Protein AF-A0A1F8NKJ7-F1 (afdb_monomer)

Foldseek 3Di:
DADALVRLLVQLVVQLPDDDPDFDDPVLLVVLVVVLCVLQVDLQLSQLLCCSRPNGRDPVPRDSSSSVSSCVQQVQDDPDPGGHGPPCPSVSSCNSSVHDDPDDPPDD

Nearest PDB structures (foldseek):
  6oip-assembly1_A  TM=2.130E-01  e=3.368E+00  Homo sapiens

Mean predicted aligned error: 6.64 Å

Secondary structure (DSSP, 8-state):
-PPPHHHHHHHHHHHHTS--SSPPPHHHHHHHHHHHHHHH-SHHHHHHHHHHHHS-S-GGG--HHHHHHHHHHHT-EEETTEEEPPTTHHHHHHHHTTPPPSS-----

Structure (mmCIF, N/CA/C/O backbone):
data_AF-A0A1F8NKJ7-F1
#
_entry.id   AF-A0A1F8NKJ7-F1
#
loop_
_atom_site.group_PDB
_atom_site.id
_atom_site.type_symbol
_atom_site.label_atom_id
_atom_site.label_alt_id
_atom_site.label_comp_id
_atom_site.label_asym_id
_atom_site.label_entity_id
_atom_site.label_seq_id
_atom_site.pdbx_PDB_ins_code
_atom_site.Cartn_x
_atom_site.Cartn_y
_atom_site.Cartn_z
_atom_site.occupancy
_atom_site.B_iso_or_equiv
_atom_site.auth_seq_id
_atom_site.auth_comp_id
_atom_site.auth_asym_id
_atom_site.auth_atom_id
_atom_site.pdbx_PDB_model_num
ATOM 1 N N . MET A 1 1 ? 4.884 -18.744 -6.970 1.00 61.72 1 MET A N 1
ATOM 2 C CA . MET A 1 1 ? 3.430 -19.006 -6.949 1.00 61.72 1 MET A CA 1
ATOM 3 C C . MET A 1 1 ? 2.757 -17.702 -6.560 1.00 61.72 1 MET A C 1
ATOM 5 O O . MET A 1 1 ? 3.143 -17.146 -5.539 1.00 61.72 1 MET A O 1
ATOM 9 N N . MET A 1 2 ? 1.865 -17.182 -7.405 1.00 71.81 2 MET A N 1
ATOM 10 C CA . MET A 1 2 ? 1.132 -15.934 -7.157 1.00 71.81 2 MET A CA 1
ATOM 11 C C . MET A 1 2 ? 0.094 -16.154 -6.049 1.00 71.81 2 MET A C 1
ATOM 13 O O . MET A 1 2 ? -0.604 -17.170 -6.072 1.00 71.81 2 MET A O 1
ATOM 17 N N . ARG A 1 3 ? 0.006 -15.236 -5.079 1.00 82.12 3 ARG A N 1
ATOM 18 C CA . ARG A 1 3 ? -1.029 -15.283 -4.034 1.00 82.12 3 ARG A CA 1
ATOM 19 C C . ARG A 1 3 ? -2.346 -14.721 -4.564 1.00 82.12 3 ARG A C 1
ATOM 21 O O . ARG A 1 3 ? -2.356 -13.768 -5.339 1.00 82.12 3 ARG A O 1
ATOM 28 N N . LEU A 1 4 ? -3.462 -15.280 -4.104 1.00 85.06 4 LEU A N 1
ATOM 29 C CA . LEU A 1 4 ? -4.785 -14.718 -4.370 1.00 85.06 4 LEU A CA 1
ATOM 30 C C . LEU A 1 4 ? -4.987 -13.412 -3.575 1.00 85.06 4 LEU A C 1
ATOM 32 O O . LEU A 1 4 ? -4.441 -13.289 -2.474 1.00 85.06 4 LEU A O 1
ATOM 36 N N . PRO A 1 5 ? -5.820 -12.468 -4.058 1.00 85.06 5 PRO A N 1
ATOM 37 C CA . PRO A 1 5 ? -6.076 -11.195 -3.376 1.00 85.06 5 PRO A CA 1
ATOM 38 C C . PRO A 1 5 ? -6.464 -11.331 -1.897 1.00 85.06 5 PRO A C 1
ATOM 40 O O . PRO A 1 5 ? -6.018 -10.550 -1.058 1.00 85.06 5 PRO A O 1
ATOM 43 N N . GLU A 1 6 ? -7.268 -12.340 -1.561 1.00 87.56 6 GLU A N 1
ATOM 44 C CA . GLU A 1 6 ? -7.704 -12.595 -0.184 1.00 87.56 6 GLU A CA 1
ATOM 45 C C . GLU A 1 6 ? -6.543 -13.026 0.714 1.00 87.56 6 GLU A C 1
ATOM 47 O O . GLU A 1 6 ? -6.419 -12.517 1.823 1.00 87.56 6 GLU A O 1
ATOM 52 N N . GLN A 1 7 ? -5.654 -13.883 0.203 1.00 86.94 7 GLN A N 1
ATOM 53 C CA . GLN A 1 7 ? -4.467 -14.343 0.926 1.00 86.94 7 GLN A CA 1
ATOM 54 C C . GLN A 1 7 ? -3.504 -13.185 1.188 1.00 86.94 7 GLN A C 1
ATOM 56 O O . GLN A 1 7 ? -2.985 -13.054 2.293 1.00 86.94 7 GLN A O 1
ATOM 61 N N . VAL A 1 8 ? -3.303 -12.319 0.186 1.00 87.00 8 VAL A N 1
ATOM 62 C CA . VAL A 1 8 ? -2.507 -11.095 0.335 1.00 87.00 8 VAL A CA 1
ATOM 63 C C . VAL A 1 8 ? -3.126 -10.216 1.422 1.00 87.00 8 VAL A C 1
ATOM 65 O O . VAL A 1 8 ? -2.457 -9.856 2.386 1.00 87.00 8 VAL A O 1
ATOM 68 N N . ARG A 1 9 ? -4.427 -9.924 1.336 1.00 88.12 9 ARG A N 1
ATOM 69 C CA . ARG A 1 9 ? -5.122 -9.092 2.327 1.00 88.12 9 ARG A CA 1
ATOM 70 C C . ARG A 1 9 ? -5.010 -9.653 3.749 1.00 88.12 9 ARG A C 1
ATOM 72 O O . ARG A 1 9 ? -4.671 -8.901 4.658 1.00 88.12 9 ARG A O 1
ATOM 79 N N . GLU A 1 10 ? -5.287 -10.939 3.946 1.00 89.81 10 GLU A N 1
ATOM 80 C CA . GLU A 1 10 ? -5.210 -11.590 5.261 1.00 89.81 10 GLU A CA 1
ATOM 81 C C . GLU A 1 10 ? -3.791 -11.549 5.832 1.00 89.81 10 GLU A C 1
ATOM 83 O O . GLU A 1 10 ? -3.605 -11.210 7.002 1.00 89.81 10 GLU A O 1
ATOM 88 N N . GLU A 1 11 ? -2.781 -11.817 5.001 1.00 88.38 11 GLU A N 1
ATOM 89 C CA . GLU A 1 11 ? -1.379 -11.753 5.406 1.00 88.38 11 GLU A CA 1
ATOM 90 C C . GLU A 1 11 ? -0.983 -10.334 5.840 1.00 88.38 11 GLU A C 1
ATOM 92 O O . GLU A 1 11 ? -0.379 -10.158 6.903 1.00 88.38 11 GLU A O 1
ATOM 97 N N . LEU A 1 12 ? -1.330 -9.309 5.052 1.00 89.06 12 LEU A N 1
ATOM 98 C CA . LEU A 1 12 ? -1.001 -7.926 5.400 1.00 89.06 12 LEU A CA 1
ATOM 99 C C . LEU A 1 12 ? -1.744 -7.459 6.652 1.00 89.06 12 LEU A C 1
ATOM 101 O O . LEU A 1 12 ? -1.147 -6.769 7.475 1.00 89.06 12 LEU A O 1
ATOM 105 N N . GLN A 1 13 ? -3.010 -7.839 6.830 1.00 89.50 13 GLN A N 1
ATOM 106 C CA . GLN A 1 13 ? -3.770 -7.493 8.032 1.00 89.50 13 GLN A CA 1
ATOM 107 C C . GLN A 1 13 ? -3.195 -8.167 9.278 1.00 89.50 13 GLN A C 1
ATOM 109 O O . GLN A 1 13 ? -3.019 -7.503 10.298 1.00 89.50 13 GLN A O 1
ATOM 114 N N . ALA A 1 14 ? -2.824 -9.448 9.190 1.00 88.75 14 ALA A N 1
ATOM 115 C CA . ALA A 1 14 ? -2.154 -10.142 10.284 1.00 88.75 14 ALA A CA 1
ATOM 116 C C . ALA A 1 14 ? -0.840 -9.435 10.658 1.00 88.75 14 ALA A C 1
ATOM 118 O O . ALA A 1 14 ? -0.638 -9.073 11.819 1.00 88.75 14 ALA A O 1
ATOM 119 N N . LYS A 1 15 ? 0.004 -9.129 9.663 1.00 86.62 15 LYS A N 1
ATOM 120 C CA . LYS A 1 15 ? 1.274 -8.411 9.864 1.00 86.62 15 LYS A CA 1
ATOM 121 C C . LYS A 1 15 ? 1.083 -7.002 10.416 1.00 86.62 15 LYS A C 1
ATOM 123 O O . LYS A 1 15 ? 1.892 -6.556 11.223 1.00 86.62 15 LYS A O 1
ATOM 128 N N . ALA A 1 16 ? 0.017 -6.309 10.022 1.00 88.19 16 ALA A N 1
ATOM 129 C CA . ALA A 1 16 ? -0.278 -4.965 10.505 1.00 88.19 16 ALA A CA 1
ATOM 130 C C . ALA A 1 16 ? -0.573 -4.921 12.013 1.00 88.19 16 ALA A C 1
ATOM 132 O O . ALA A 1 16 ? -0.411 -3.874 12.637 1.00 88.19 16 ALA A O 1
ATOM 133 N N . THR A 1 17 ? -0.973 -6.051 12.604 1.00 87.88 17 THR A N 1
ATOM 134 C CA . THR A 1 17 ? -1.228 -6.180 14.048 1.00 87.88 17 THR A CA 1
ATOM 135 C C . THR A 1 17 ? -0.030 -6.690 14.852 1.00 87.88 17 THR A C 1
ATOM 137 O O . THR A 1 17 ? -0.100 -6.755 16.081 1.00 87.88 17 THR A O 1
ATOM 140 N N . GLU A 1 18 ? 1.078 -7.045 14.194 1.00 87.19 18 GLU A N 1
ATOM 141 C CA . GLU A 1 18 ? 2.286 -7.505 14.879 1.00 87.19 18 GLU A CA 1
ATOM 142 C C . GLU A 1 18 ? 2.934 -6.385 15.709 1.00 87.19 18 GLU A C 1
ATOM 144 O O . GLU A 1 18 ? 2.844 -5.194 15.403 1.00 87.19 18 GLU A O 1
ATOM 149 N N . THR A 1 19 ? 3.642 -6.774 16.775 1.00 84.69 19 THR A N 1
ATOM 150 C CA . THR A 1 19 ? 4.390 -5.816 17.598 1.00 84.69 19 THR A CA 1
ATOM 151 C C . THR A 1 19 ? 5.550 -5.225 16.798 1.00 84.69 19 THR A C 1
ATOM 153 O O . THR A 1 19 ? 6.487 -5.930 16.422 1.00 84.69 19 THR A O 1
ATOM 156 N N . ILE A 1 20 ? 5.514 -3.911 16.580 1.00 84.88 20 ILE A N 1
ATOM 157 C CA . ILE A 1 20 ? 6.558 -3.183 15.857 1.00 84.88 20 ILE A CA 1
ATOM 158 C C . ILE A 1 20 ? 7.652 -2.746 16.834 1.00 84.88 20 ILE A C 1
ATOM 160 O O . ILE A 1 20 ? 7.466 -1.824 17.623 1.00 84.88 20 ILE A O 1
ATOM 164 N N . LEU A 1 21 ? 8.809 -3.409 16.769 1.00 79.56 21 LEU A N 1
ATOM 165 C CA . LEU A 1 21 ? 9.973 -3.077 17.603 1.00 79.56 21 LEU A CA 1
ATOM 166 C C . LEU A 1 21 ? 10.727 -1.839 17.101 1.00 79.56 21 LEU A C 1
ATOM 168 O O . LEU A 1 21 ? 11.341 -1.126 17.891 1.00 79.56 21 LEU A O 1
ATOM 172 N N . MET A 1 22 ? 10.690 -1.586 15.789 1.00 80.81 22 MET A N 1
ATOM 173 C CA . MET A 1 22 ? 11.328 -0.433 15.158 1.00 80.81 22 MET A CA 1
ATOM 174 C C . MET A 1 22 ? 10.439 0.106 14.031 1.00 80.81 22 MET A C 1
ATOM 176 O O . MET A 1 22 ? 10.132 -0.643 13.102 1.00 80.81 22 MET A O 1
ATOM 180 N N . PRO A 1 23 ? 10.017 1.381 14.088 1.00 83.44 23 PRO A N 1
ATOM 181 C CA . PRO A 1 23 ? 9.240 1.990 13.017 1.00 83.44 23 PRO A CA 1
ATOM 182 C C . PRO A 1 23 ? 10.095 2.198 11.762 1.00 83.44 23 PRO A C 1
ATOM 184 O O . PRO A 1 23 ? 11.316 2.372 11.837 1.00 83.44 23 PRO A O 1
ATOM 187 N N . LEU A 1 24 ? 9.447 2.234 10.596 1.00 86.44 24 LEU A N 1
ATOM 188 C CA . LEU A 1 24 ? 10.144 2.487 9.337 1.00 86.44 24 LEU A CA 1
ATOM 189 C C . LEU A 1 24 ? 10.668 3.922 9.267 1.00 86.44 24 LEU A C 1
ATOM 191 O O . LEU A 1 24 ? 9.998 4.886 9.649 1.00 86.44 24 LEU A O 1
ATOM 195 N N . THR A 1 25 ? 11.856 4.079 8.686 1.00 87.94 25 THR A N 1
ATOM 196 C CA . THR A 1 25 ? 12.414 5.403 8.402 1.00 87.94 25 THR A CA 1
ATOM 197 C C . THR A 1 25 ? 11.579 6.134 7.346 1.00 87.94 25 THR A C 1
ATOM 199 O O . THR A 1 25 ? 10.911 5.523 6.508 1.00 87.94 25 THR A O 1
ATOM 202 N N . LYS A 1 26 ? 11.663 7.472 7.320 1.00 88.94 26 LYS A N 1
ATOM 203 C CA . LYS A 1 26 ? 11.020 8.279 6.265 1.00 88.94 26 LYS A CA 1
ATOM 204 C C . LYS A 1 26 ? 11.473 7.865 4.859 1.00 88.94 26 LYS A C 1
ATOM 206 O O . LYS A 1 26 ? 10.663 7.885 3.938 1.00 88.94 26 LYS A O 1
ATOM 211 N N . GLY A 1 27 ? 12.742 7.472 4.709 1.00 85.56 27 GLY A N 1
ATOM 212 C CA . GLY A 1 27 ? 13.295 6.992 3.441 1.00 85.56 27 GLY A CA 1
ATOM 213 C C . GLY A 1 27 ? 12.630 5.700 2.966 1.00 85.56 27 GLY A C 1
ATOM 214 O O . GLY A 1 27 ? 12.198 5.631 1.819 1.00 85.56 27 GLY A O 1
ATOM 215 N N . ALA A 1 28 ? 12.457 4.724 3.863 1.00 84.31 28 ALA A N 1
ATOM 216 C CA . ALA A 1 28 ? 11.775 3.467 3.552 1.00 84.31 28 ALA A CA 1
ATOM 217 C C . ALA A 1 28 ? 10.307 3.696 3.152 1.00 84.31 28 ALA A C 1
ATOM 219 O O . ALA A 1 28 ? 9.860 3.203 2.118 1.00 84.31 28 ALA A O 1
ATOM 220 N N . LYS A 1 29 ? 9.578 4.537 3.902 1.00 90.81 29 LYS A N 1
ATOM 221 C CA . LYS A 1 29 ? 8.198 4.921 3.547 1.00 90.81 29 LYS A CA 1
ATOM 222 C C . LYS A 1 29 ? 8.128 5.598 2.174 1.00 90.81 29 LYS A C 1
ATOM 224 O O . LYS A 1 29 ? 7.226 5.314 1.392 1.00 90.81 29 LYS A O 1
ATOM 229 N N . GLY A 1 30 ? 9.101 6.452 1.849 1.00 90.06 30 GLY A N 1
ATOM 230 C CA . GLY A 1 30 ? 9.218 7.072 0.527 1.00 90.06 30 GLY A CA 1
ATOM 231 C C . GLY A 1 30 ? 9.436 6.057 -0.601 1.00 90.06 30 GLY A C 1
ATOM 232 O O . GLY A 1 30 ? 8.784 6.156 -1.640 1.00 90.06 30 GLY A O 1
ATOM 233 N N . ALA A 1 31 ? 10.295 5.057 -0.389 1.00 86.81 31 ALA A N 1
ATOM 234 C CA . ALA A 1 31 ? 10.543 3.991 -1.361 1.00 86.81 31 ALA A CA 1
ATOM 235 C C . ALA A 1 31 ? 9.286 3.143 -1.621 1.00 86.81 31 ALA A C 1
ATOM 237 O O . ALA A 1 31 ? 8.946 2.884 -2.776 1.00 86.81 31 ALA A O 1
ATOM 238 N N . ILE A 1 32 ? 8.550 2.796 -0.561 1.00 90.06 32 ILE A N 1
ATOM 239 C CA . ILE A 1 32 ? 7.265 2.087 -0.648 1.00 90.06 32 ILE A CA 1
ATOM 240 C C . ILE A 1 32 ? 6.265 2.885 -1.488 1.00 90.06 32 ILE A C 1
ATOM 242 O O . ILE A 1 32 ? 5.682 2.346 -2.425 1.00 90.06 32 ILE A O 1
ATOM 246 N N . VAL A 1 33 ? 6.104 4.185 -1.215 1.00 92.00 33 VAL A N 1
ATOM 247 C CA . VAL A 1 33 ? 5.215 5.057 -2.005 1.00 92.00 33 VAL A CA 1
ATOM 248 C C . VAL A 1 33 ? 5.642 5.103 -3.470 1.00 92.00 33 VAL A C 1
ATOM 250 O O . VAL A 1 33 ? 4.794 5.015 -4.356 1.00 92.00 33 VAL A O 1
ATOM 253 N N . GLY A 1 34 ? 6.946 5.207 -3.739 1.00 90.00 34 GLY A N 1
ATOM 254 C CA . GLY A 1 34 ? 7.481 5.161 -5.097 1.00 90.00 34 GLY A CA 1
ATOM 255 C C . GLY A 1 34 ? 7.113 3.868 -5.827 1.00 90.00 34 GLY A C 1
ATOM 256 O O . GLY A 1 34 ? 6.698 3.918 -6.985 1.00 90.00 34 GLY A O 1
ATOM 257 N N . MET A 1 35 ? 7.190 2.724 -5.141 1.00 88.75 35 MET A N 1
ATOM 258 C CA . MET A 1 35 ? 6.800 1.437 -5.715 1.00 88.75 35 MET A CA 1
ATOM 259 C C . MET A 1 35 ? 5.295 1.355 -5.964 1.00 88.75 35 MET A C 1
ATOM 261 O O . MET A 1 35 ? 4.890 1.000 -7.066 1.00 88.75 35 MET A O 1
ATOM 265 N N . LEU A 1 36 ? 4.471 1.7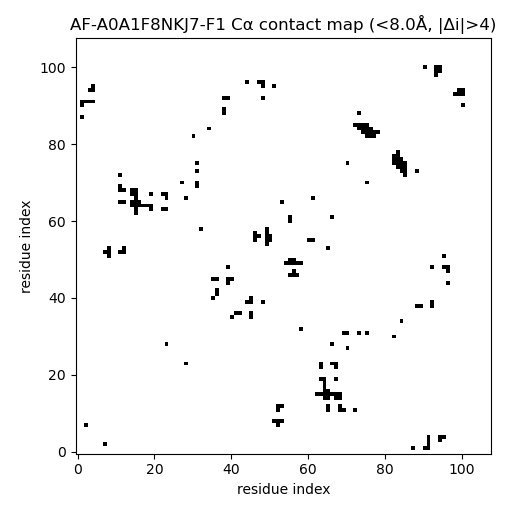58 -4.992 1.00 91.44 36 LEU A N 1
ATOM 266 C CA . LEU A 1 36 ? 3.015 1.810 -5.145 1.00 91.44 36 LEU A CA 1
ATOM 267 C C . LEU A 1 36 ? 2.609 2.673 -6.345 1.00 91.44 36 LEU A C 1
ATOM 269 O O . LEU A 1 36 ? 1.785 2.251 -7.150 1.00 91.44 36 LEU A O 1
ATOM 273 N N . ASN A 1 37 ? 3.231 3.842 -6.518 1.00 91.56 37 ASN A N 1
ATOM 274 C CA . ASN A 1 37 ? 2.987 4.706 -7.675 1.00 91.56 37 ASN A CA 1
ATOM 275 C C . ASN A 1 37 ? 3.353 4.021 -8.993 1.00 91.56 37 ASN A C 1
ATOM 277 O O . ASN A 1 37 ? 2.637 4.173 -9.979 1.00 91.56 37 ASN A O 1
ATOM 281 N N . LYS A 1 38 ? 4.451 3.259 -9.012 1.00 89.56 38 LYS A N 1
ATOM 282 C CA . LYS A 1 38 ? 4.901 2.526 -10.195 1.00 89.56 38 LYS A CA 1
ATOM 283 C C . LYS A 1 38 ? 3.923 1.417 -10.589 1.00 89.56 38 LYS A C 1
ATOM 285 O O . LYS A 1 38 ? 3.556 1.347 -11.756 1.00 89.56 38 LYS A O 1
ATOM 290 N N . VAL A 1 39 ? 3.500 0.582 -9.637 1.00 89.50 39 VAL A N 1
ATOM 291 C CA . VAL A 1 39 ? 2.652 -0.594 -9.919 1.00 89.50 39 VAL A CA 1
ATOM 292 C C . VAL A 1 39 ? 1.177 -0.234 -10.108 1.00 89.50 39 VAL A C 1
ATOM 294 O O . VAL A 1 39 ? 0.484 -0.807 -10.949 1.00 89.50 39 VAL A O 1
ATOM 297 N N . CYS A 1 40 ? 0.695 0.780 -9.386 1.00 91.31 40 CYS A N 1
ATOM 298 C CA . CYS A 1 40 ? -0.664 1.287 -9.557 1.00 91.31 40 CYS A CA 1
ATOM 299 C C . CYS A 1 40 ? -0.777 2.208 -10.777 1.00 91.31 40 CYS A C 1
ATOM 301 O O . CYS A 1 40 ? -1.852 2.327 -11.346 1.00 91.31 40 CYS A O 1
ATOM 303 N N . GLY A 1 41 ? 0.290 2.891 -11.194 1.00 89.56 41 GLY A N 1
ATOM 304 C CA . GLY A 1 41 ? 0.301 3.767 -12.372 1.00 89.56 41 GLY A CA 1
ATOM 305 C C . GLY A 1 41 ? -0.492 5.077 -12.242 1.00 89.56 41 GLY A C 1
ATOM 306 O O . GLY A 1 41 ? -0.231 6.012 -12.994 1.00 89.56 41 GLY A O 1
ATOM 307 N N . ASN A 1 42 ? -1.434 5.188 -11.300 1.00 91.31 42 ASN A N 1
ATOM 308 C CA . ASN A 1 42 ? -2.173 6.413 -11.000 1.00 91.31 42 ASN A CA 1
ATOM 309 C C . ASN A 1 42 ? -2.663 6.450 -9.536 1.00 91.31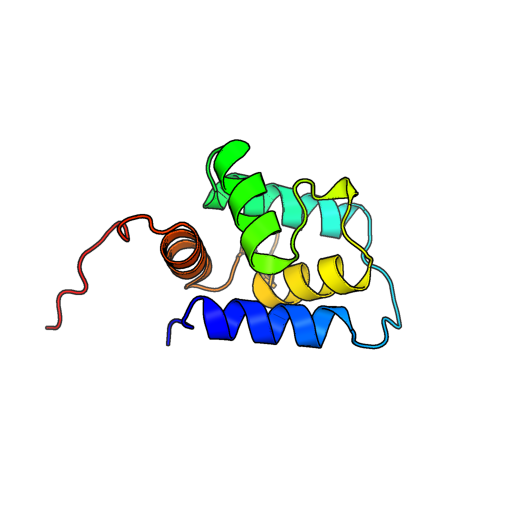 42 ASN A C 1
ATOM 311 O O . ASN A 1 42 ? -2.657 5.444 -8.824 1.00 91.31 42 ASN A O 1
ATOM 315 N N . ASP A 1 43 ? -3.093 7.635 -9.092 1.00 91.94 43 ASP A N 1
ATOM 316 C CA . ASP A 1 43 ? -3.547 7.872 -7.716 1.00 91.94 43 ASP A CA 1
ATOM 317 C C . ASP A 1 43 ? -4.841 7.129 -7.370 1.00 91.94 43 ASP A C 1
ATOM 319 O O . ASP A 1 43 ? -4.979 6.644 -6.248 1.00 91.94 43 ASP A O 1
ATOM 323 N N . ARG A 1 44 ? -5.780 7.023 -8.321 1.00 92.75 44 ARG A N 1
ATOM 324 C CA . ARG A 1 44 ? -7.070 6.350 -8.111 1.00 92.75 44 ARG A CA 1
ATOM 325 C C . ARG A 1 44 ? -6.853 4.892 -7.726 1.00 92.75 44 ARG A C 1
ATOM 327 O O . ARG A 1 44 ? -7.401 4.435 -6.731 1.00 92.75 44 ARG A O 1
ATOM 334 N N . ASP A 1 45 ? -6.018 4.202 -8.483 1.00 93.62 45 ASP A N 1
ATOM 335 C CA . ASP A 1 45 ? -5.771 2.781 -8.297 1.00 93.62 45 ASP A CA 1
ATOM 336 C C . ASP A 1 45 ? -4.903 2.518 -7.067 1.00 93.62 45 ASP A C 1
ATOM 338 O O . ASP A 1 45 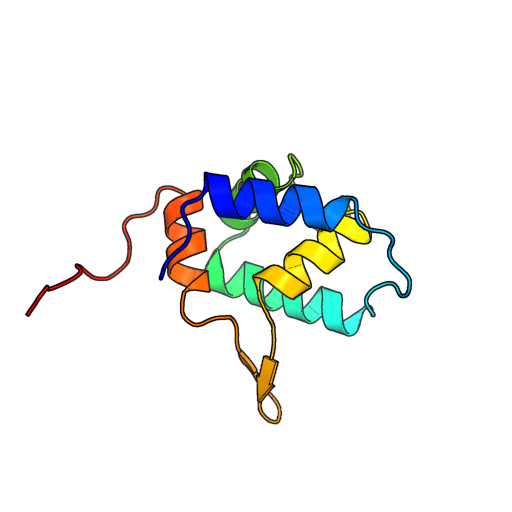? -5.117 1.538 -6.361 1.00 93.62 45 ASP A O 1
ATOM 342 N N . ARG A 1 46 ? -4.008 3.450 -6.711 1.00 94.50 46 ARG A N 1
ATOM 343 C CA . ARG A 1 46 ? -3.323 3.409 -5.412 1.00 94.50 46 ARG A CA 1
ATOM 344 C C . ARG A 1 46 ? -4.313 3.530 -4.251 1.00 94.50 46 ARG A C 1
ATOM 346 O O . ARG A 1 46 ? -4.173 2.818 -3.262 1.00 94.50 46 ARG A O 1
ATOM 353 N N . HIS A 1 47 ? -5.289 4.433 -4.335 1.00 94.25 47 HIS A N 1
ATOM 354 C CA . HIS A 1 47 ? -6.294 4.598 -3.280 1.00 94.25 47 HIS A CA 1
ATOM 355 C C . HIS A 1 47 ? -7.217 3.381 -3.180 1.00 94.25 47 HIS A C 1
ATOM 357 O O . HIS A 1 47 ? -7.520 2.948 -2.071 1.00 94.25 47 HIS A O 1
ATOM 363 N N . GLU A 1 48 ? -7.627 2.804 -4.313 1.00 94.69 48 GLU A N 1
ATOM 364 C CA . GLU A 1 48 ? -8.431 1.578 -4.321 1.00 94.69 48 GLU A CA 1
ATOM 365 C C . GLU A 1 48 ? -7.641 0.401 -3.737 1.00 94.69 48 GLU A C 1
ATOM 367 O O . GLU A 1 48 ? -8.151 -0.301 -2.868 1.00 94.69 48 GLU A O 1
ATOM 372 N N . LEU A 1 49 ? -6.359 0.257 -4.097 1.00 94.06 49 LEU A N 1
ATOM 373 C CA . LEU A 1 49 ? -5.479 -0.763 -3.527 1.00 94.06 49 LEU A CA 1
ATOM 374 C C . LEU A 1 49 ? -5.392 -0.645 -1.997 1.00 94.06 49 LEU A C 1
ATOM 376 O O . LEU A 1 49 ? -5.592 -1.627 -1.285 1.00 94.06 49 LEU A O 1
ATOM 380 N N . LEU A 1 50 ? -5.133 0.556 -1.469 1.00 94.56 50 LEU A N 1
ATOM 381 C CA . LEU A 1 50 ? -5.066 0.784 -0.018 1.00 94.56 50 LEU A CA 1
ATOM 382 C C . LEU A 1 50 ? -6.404 0.508 0.677 1.00 94.56 50 LEU A C 1
ATOM 384 O O . LEU A 1 50 ? -6.428 0.017 1.809 1.00 94.56 50 LEU A O 1
ATOM 388 N N . LYS A 1 51 ? -7.517 0.786 -0.004 1.00 94.25 51 LYS A N 1
ATOM 389 C CA . LYS A 1 51 ? -8.857 0.524 0.513 1.00 94.25 51 LYS A CA 1
ATOM 390 C C . LYS A 1 51 ? -9.125 -0.975 0.570 1.00 94.25 51 LYS A C 1
ATOM 392 O O . LYS A 1 51 ? -9.660 -1.446 1.569 1.00 94.25 51 LYS A O 1
ATOM 397 N N . CYS A 1 52 ? -8.705 -1.727 -0.442 1.00 91.94 52 CYS A N 1
ATOM 398 C CA . CYS A 1 52 ? -8.804 -3.183 -0.466 1.00 91.94 52 CYS A CA 1
ATOM 399 C C . CYS A 1 52 ? -7.939 -3.848 0.616 1.00 91.94 52 CYS A C 1
ATOM 401 O O . CYS A 1 52 ? -8.398 -4.783 1.272 1.00 91.94 52 CYS A O 1
ATOM 403 N N . LEU A 1 53 ? -6.708 -3.367 0.817 1.00 92.75 53 LEU A N 1
ATOM 404 C CA . LEU A 1 53 ? -5.761 -3.958 1.769 1.00 92.75 53 LEU A CA 1
ATOM 405 C C . LEU A 1 53 ? -6.094 -3.605 3.228 1.00 92.75 53 LEU A C 1
ATOM 407 O O . LEU A 1 53 ? -6.132 -4.482 4.091 1.00 92.75 53 LEU A O 1
ATOM 411 N N . PHE A 1 54 ? -6.371 -2.328 3.500 1.00 94.00 54 PHE A N 1
ATOM 412 C CA . PHE A 1 54 ? -6.437 -1.781 4.862 1.00 94.00 54 PHE A CA 1
ATOM 413 C C . PHE A 1 54 ? -7.701 -0.959 5.152 1.00 94.00 54 PHE A C 1
ATOM 415 O O . PHE A 1 54 ? -7.869 -0.437 6.254 1.00 94.00 54 PHE A O 1
ATOM 422 N N . GLY A 1 55 ? -8.588 -0.776 4.171 1.00 92.94 55 GLY A N 1
ATOM 423 C CA . GLY A 1 55 ? -9.735 0.125 4.311 1.00 92.94 55 GLY A CA 1
ATOM 424 C C . GLY A 1 55 ? -9.350 1.609 4.370 1.00 92.94 55 GLY A C 1
ATOM 425 O O . GLY A 1 55 ? -10.126 2.413 4.884 1.00 92.94 55 GLY A O 1
ATOM 426 N N . LYS A 1 56 ? -8.161 1.985 3.875 1.00 93.88 56 LYS A N 1
ATOM 427 C CA . LYS A 1 56 ? -7.637 3.365 3.871 1.00 93.88 56 LYS A CA 1
ATOM 428 C C . LYS A 1 56 ? -7.600 3.938 2.465 1.00 93.88 56 LYS A C 1
ATOM 430 O O . LYS A 1 56 ? -7.436 3.199 1.508 1.00 93.88 56 LYS A O 1
ATOM 435 N N . GLN A 1 57 ? -7.703 5.254 2.322 1.00 91.06 57 GLN A N 1
ATOM 436 C CA . GLN A 1 57 ? -7.633 5.893 1.005 1.00 91.06 57 GLN A CA 1
ATOM 437 C C . GLN A 1 57 ? -6.295 6.587 0.767 1.00 91.06 57 GLN A C 1
ATOM 439 O O . GLN A 1 57 ? -5.969 6.908 -0.368 1.00 91.06 57 GLN A O 1
ATOM 444 N N . SER A 1 58 ? -5.496 6.805 1.809 1.00 91.94 58 SER A N 1
ATOM 445 C CA . SER A 1 58 ? -4.210 7.481 1.705 1.00 91.94 58 SER A CA 1
ATOM 446 C C . SER A 1 58 ? -3.127 6.772 2.501 1.00 91.94 58 SER A C 1
ATOM 448 O O . SER A 1 58 ? -3.345 6.300 3.614 1.00 91.94 58 SER A O 1
ATOM 450 N N . THR A 1 59 ? -1.901 6.795 1.976 1.00 92.31 59 THR A N 1
ATOM 451 C CA . THR A 1 59 ? -0.723 6.307 2.706 1.00 92.31 59 THR A CA 1
ATOM 452 C C . THR A 1 59 ? -0.454 7.106 3.986 1.00 92.31 59 THR A C 1
ATOM 454 O O . THR A 1 59 ? 0.214 6.619 4.892 1.00 92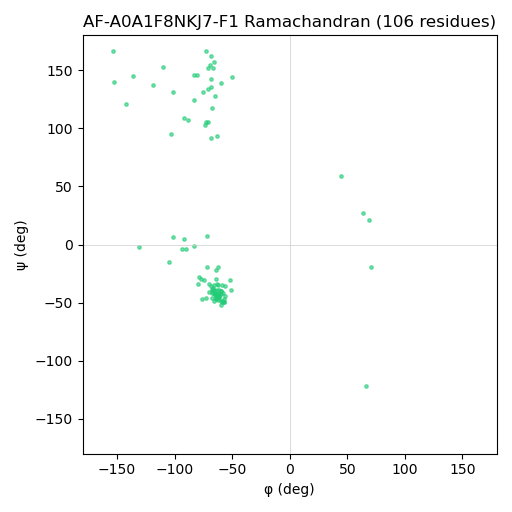.31 59 THR A O 1
ATOM 457 N N . LYS A 1 60 ? -1.000 8.324 4.101 1.00 92.62 60 LYS A N 1
ATOM 458 C CA . LYS A 1 60 ? -0.914 9.151 5.317 1.00 92.62 60 LYS A CA 1
ATOM 459 C C . LYS A 1 60 ? -1.778 8.631 6.468 1.00 92.62 60 LYS A C 1
ATOM 461 O O . LYS A 1 60 ? -1.551 9.029 7.603 1.00 92.62 60 LYS A O 1
ATOM 466 N N . GLU A 1 61 ? -2.763 7.788 6.174 1.00 94.06 61 GLU A N 1
ATOM 467 C CA . GLU A 1 61 ? -3.665 7.195 7.168 1.00 94.06 61 GLU A CA 1
ATOM 468 C C . GLU A 1 61 ? -3.140 5.861 7.709 1.00 94.06 61 GLU A C 1
ATOM 470 O O . GLU A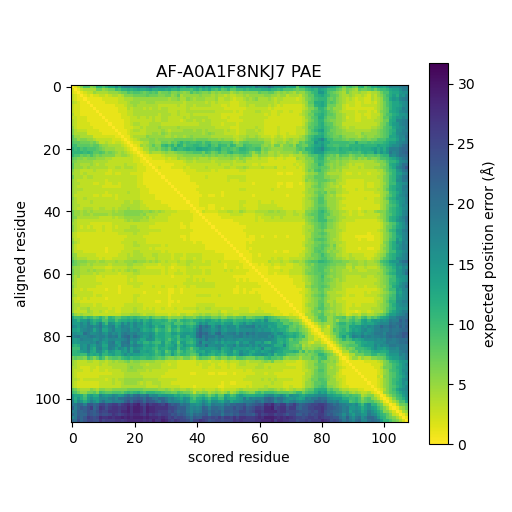 1 61 ? -3.767 5.276 8.593 1.00 94.06 61 GLU A O 1
ATOM 475 N N . LEU A 1 62 ? -2.016 5.381 7.167 1.00 93.62 62 LEU A N 1
ATOM 476 C CA . LEU A 1 62 ? -1.416 4.113 7.552 1.00 93.62 62 LEU A CA 1
ATOM 477 C C . LEU A 1 62 ? -0.720 4.224 8.908 1.00 93.62 62 LEU A C 1
ATOM 479 O O . LEU A 1 62 ? 0.106 5.110 9.149 1.00 93.62 62 LEU A O 1
ATOM 483 N N . THR A 1 63 ? -1.021 3.261 9.763 1.00 94.00 63 THR A N 1
ATOM 484 C CA . THR A 1 63 ? -0.323 2.968 11.010 1.00 94.00 63 THR A CA 1
ATOM 485 C C . THR A 1 63 ? 1.077 2.418 10.735 1.00 94.00 63 THR A C 1
ATOM 487 O O . THR A 1 63 ? 1.382 1.944 9.640 1.00 94.00 63 THR A O 1
ATOM 490 N N . GLU A 1 64 ? 1.956 2.445 11.741 1.00 92.50 64 GLU A N 1
ATOM 491 C CA . GLU A 1 64 ? 3.297 1.853 11.609 1.00 92.50 64 GLU A CA 1
ATOM 492 C C . GLU A 1 64 ? 3.247 0.355 11.272 1.00 92.50 64 GLU A C 1
ATOM 494 O O . GLU A 1 64 ? 4.073 -0.121 10.497 1.00 92.50 64 GLU A O 1
ATOM 499 N N . GLY A 1 65 ? 2.253 -0.370 11.793 1.00 92.12 65 GLY A N 1
ATOM 500 C CA . GLY A 1 65 ? 2.048 -1.780 11.468 1.00 92.12 65 GLY A CA 1
ATOM 501 C C . GLY A 1 65 ? 1.708 -1.997 9.995 1.00 92.12 65 GLY A C 1
ATOM 502 O O . GLY A 1 65 ? 2.328 -2.827 9.336 1.00 92.12 65 GLY A O 1
ATOM 503 N N . GLU A 1 66 ? 0.790 -1.204 9.442 1.00 94.31 66 GLU A N 1
ATOM 504 C CA . GLU A 1 66 ? 0.416 -1.282 8.021 1.00 94.31 66 GLU A CA 1
ATOM 505 C C . GLU A 1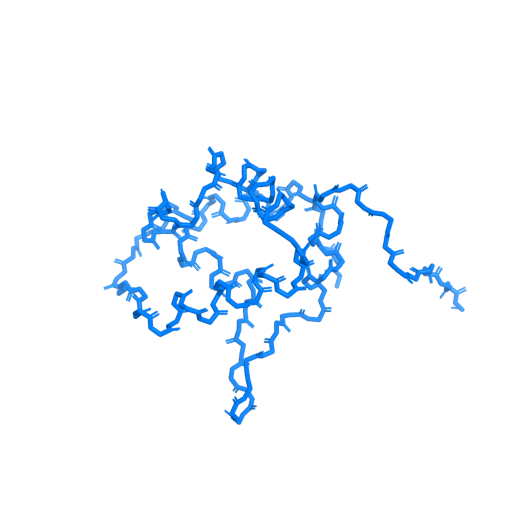 66 ? 1.583 -0.883 7.103 1.00 94.31 66 GLU A C 1
ATOM 507 O O . GLU A 1 66 ? 1.782 -1.482 6.046 1.00 94.31 66 GLU A O 1
ATOM 512 N N . TRP A 1 67 ? 2.412 0.076 7.527 1.00 92.94 67 TRP A N 1
ATOM 513 C CA . TRP A 1 67 ? 3.653 0.417 6.829 1.00 92.94 67 TRP A CA 1
ATOM 514 C C . TRP A 1 67 ? 4.637 -0.755 6.777 1.00 92.94 67 TRP A C 1
ATOM 516 O O . TRP A 1 67 ? 5.195 -1.031 5.716 1.00 92.94 67 TRP A O 1
ATOM 526 N N . VAL A 1 68 ? 4.844 -1.452 7.895 1.00 89.12 68 VAL A N 1
ATOM 527 C CA . VAL A 1 68 ? 5.714 -2.637 7.955 1.00 89.12 68 VAL A CA 1
ATOM 528 C C . VAL A 1 68 ? 5.116 -3.810 7.172 1.00 89.12 68 VAL A C 1
ATOM 530 O O . VAL A 1 68 ? 5.849 -4.540 6.509 1.00 89.12 68 VAL A O 1
ATOM 533 N N . ALA A 1 69 ? 3.793 -3.974 7.178 1.00 90.94 69 ALA A N 1
ATOM 534 C CA . ALA A 1 69 ? 3.117 -4.972 6.353 1.00 90.94 69 ALA A CA 1
ATOM 535 C C . ALA A 1 69 ? 3.346 -4.718 4.853 1.00 90.94 69 ALA A C 1
ATOM 537 O O . ALA A 1 69 ? 3.685 -5.649 4.125 1.00 90.94 69 ALA A O 1
ATOM 538 N N . LEU A 1 70 ? 3.231 -3.461 4.404 1.00 90.94 70 LEU A N 1
ATOM 539 C CA . LEU A 1 70 ? 3.543 -3.072 3.025 1.00 90.94 70 LEU A CA 1
ATOM 540 C C . LEU A 1 70 ? 5.010 -3.303 2.671 1.00 90.94 70 LEU A C 1
ATOM 542 O O . LEU A 1 70 ? 5.295 -3.803 1.589 1.00 90.94 70 LEU A O 1
ATOM 546 N N . GLU A 1 71 ? 5.934 -2.945 3.561 1.00 87.69 71 GLU A N 1
ATOM 547 C CA . GLU A 1 71 ? 7.369 -3.152 3.348 1.00 87.69 71 GLU A CA 1
ATOM 548 C C . GLU A 1 71 ? 7.692 -4.629 3.099 1.00 87.69 71 GLU A C 1
ATOM 550 O O . GLU A 1 71 ? 8.344 -4.956 2.108 1.00 87.69 71 GLU A O 1
ATOM 555 N N . ARG A 1 72 ? 7.134 -5.516 3.929 1.00 83.19 72 ARG A N 1
ATOM 556 C CA . ARG A 1 72 ? 7.304 -6.968 3.813 1.00 83.19 72 ARG A CA 1
ATOM 557 C C . ARG A 1 72 ? 6.596 -7.576 2.609 1.00 83.19 72 ARG A C 1
ATOM 559 O O . ARG A 1 72 ? 7.079 -8.567 2.076 1.00 83.19 72 ARG A O 1
ATOM 566 N N . TRP A 1 73 ? 5.446 -7.033 2.213 1.00 85.56 73 TRP A N 1
ATOM 567 C CA . TRP A 1 73 ? 4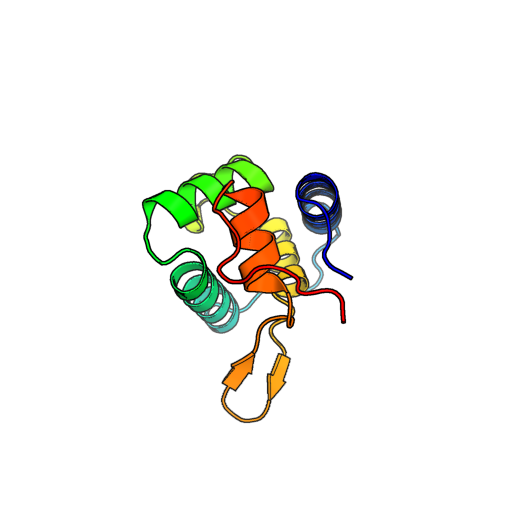.711 -7.517 1.044 1.00 85.56 73 TRP A CA 1
ATOM 568 C C . TRP A 1 73 ? 5.409 -7.136 -0.258 1.00 85.56 73 TRP A C 1
ATOM 570 O O . TRP A 1 73 ? 5.599 -7.977 -1.132 1.00 85.56 73 TRP A O 1
ATOM 580 N N . ILE A 1 74 ? 5.831 -5.877 -0.364 1.00 85.50 74 ILE A N 1
ATOM 581 C CA . ILE A 1 74 ? 6.625 -5.404 -1.495 1.00 85.50 74 ILE A CA 1
ATOM 582 C C . ILE A 1 74 ? 7.979 -6.133 -1.509 1.00 85.50 74 ILE A C 1
ATOM 584 O O . ILE A 1 74 ? 8.522 -6.346 -2.595 1.00 85.50 74 ILE A O 1
ATOM 588 N N . ASP A 1 75 ? 8.477 -6.532 -0.324 1.00 71.94 75 ASP A N 1
ATOM 589 C CA . ASP A 1 75 ? 9.766 -7.197 -0.084 1.00 71.94 75 ASP A CA 1
ATOM 590 C C . ASP A 1 75 ? 10.846 -6.488 -0.885 1.00 71.94 75 ASP A C 1
ATOM 592 O O . ASP A 1 75 ? 11.460 -7.021 -1.812 1.00 71.94 75 ASP A O 1
ATOM 596 N N . VAL A 1 76 ? 10.973 -5.200 -0.578 1.00 63.03 76 VAL A N 1
ATOM 597 C CA . VAL A 1 76 ? 11.884 -4.311 -1.271 1.00 63.03 76 VAL A CA 1
ATOM 598 C C . VAL A 1 76 ? 13.302 -4.749 -0.917 1.00 63.03 76 VAL A C 1
ATOM 600 O O . VAL A 1 76 ? 13.879 -4.322 0.077 1.00 63.03 76 VAL A O 1
ATOM 603 N N . LYS A 1 77 ? 13.887 -5.630 -1.728 1.00 60.66 77 LYS A N 1
ATOM 604 C CA . LYS A 1 77 ? 15.286 -6.018 -1.571 1.00 60.66 77 LYS A CA 1
ATOM 605 C C . LYS A 1 77 ? 16.149 -4.981 -2.259 1.00 60.66 77 LYS A C 1
ATOM 607 O O . LYS A 1 77 ? 15.989 -4.696 -3.449 1.00 60.66 77 LYS A O 1
ATOM 612 N N . GLN A 1 78 ? 17.072 -4.411 -1.495 1.00 56.06 78 GLN A N 1
ATOM 613 C CA . GLN A 1 78 ? 18.107 -3.556 -2.044 1.00 56.06 78 GLN A CA 1
ATOM 614 C C . GLN A 1 78 ? 19.119 -4.433 -2.793 1.00 56.06 78 GLN A C 1
ATOM 616 O O . GLN A 1 78 ? 19.927 -5.132 -2.185 1.00 56.06 78 GLN A O 1
ATOM 621 N N . MET A 1 79 ? 19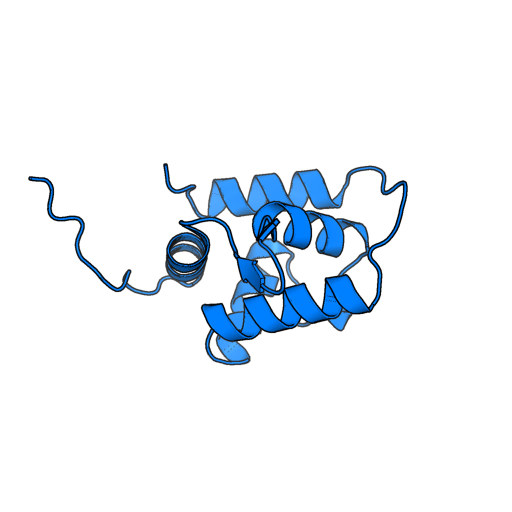.073 -4.404 -4.124 1.00 56.88 79 MET A N 1
ATOM 622 C CA . MET A 1 79 ? 20.118 -4.960 -4.983 1.00 56.88 79 MET A CA 1
ATOM 623 C C . MET A 1 79 ? 20.963 -3.804 -5.523 1.00 56.88 79 MET A C 1
ATOM 625 O O . MET A 1 79 ? 20.601 -3.147 -6.502 1.00 56.88 79 MET A O 1
ATOM 629 N N . GLY A 1 80 ? 22.079 -3.520 -4.845 1.00 63.38 80 GLY A N 1
ATOM 630 C CA . GLY A 1 80 ? 22.910 -2.345 -5.130 1.00 63.38 80 GLY A CA 1
ATOM 631 C C . GLY A 1 80 ? 22.173 -1.043 -4.798 1.00 63.38 80 GLY A C 1
ATOM 632 O O . GLY A 1 80 ? 21.722 -0.853 -3.671 1.00 63.38 80 GLY A O 1
ATOM 633 N N . ASP A 1 81 ? 22.003 -0.162 -5.783 1.00 55.00 81 ASP A N 1
ATOM 634 C CA . ASP A 1 81 ? 21.307 1.127 -5.615 1.00 55.00 81 ASP A CA 1
ATOM 635 C C . ASP A 1 81 ? 19.798 1.058 -5.919 1.00 55.00 81 ASP A C 1
ATOM 637 O O . ASP A 1 81 ? 19.116 2.085 -5.952 1.00 55.00 81 ASP A O 1
ATOM 641 N N . LYS A 1 82 ? 19.256 -0.138 -6.195 1.00 52.91 82 LYS A N 1
ATOM 642 C CA . LYS A 1 82 ? 17.861 -0.316 -6.618 1.00 52.91 82 LYS A CA 1
ATOM 643 C C . LYS A 1 82 ? 17.071 -1.168 -5.639 1.00 52.91 82 LYS A C 1
ATOM 645 O O . LYS A 1 82 ? 17.510 -2.225 -5.199 1.00 52.91 82 LYS A O 1
ATOM 650 N N . TRP A 1 83 ? 15.857 -0.706 -5.381 1.00 60.09 83 TRP A N 1
ATOM 651 C CA . TRP A 1 83 ? 14.828 -1.416 -4.643 1.00 60.09 83 TRP A CA 1
ATOM 652 C C . TRP A 1 83 ? 13.971 -2.193 -5.645 1.00 60.09 83 TRP A C 1
ATOM 654 O O . TRP A 1 83 ? 13.250 -1.584 -6.442 1.00 60.09 83 TRP A O 1
ATOM 664 N N . LEU A 1 84 ? 14.100 -3.520 -5.662 1.00 58.38 84 LEU A N 1
ATOM 665 C CA . LEU A 1 84 ? 13.318 -4.385 -6.546 1.00 58.38 84 LEU A CA 1
ATOM 666 C C . LEU A 1 84 ? 12.175 -5.019 -5.747 1.00 58.38 84 LEU A C 1
ATOM 668 O O . LEU A 1 84 ? 12.436 -5.513 -4.650 1.00 58.38 84 LEU A O 1
ATOM 672 N N . PRO A 1 85 ? 10.928 -4.977 -6.251 1.00 66.62 85 PRO A N 1
ATOM 673 C CA . PRO A 1 85 ? 9.829 -5.680 -5.612 1.00 66.62 85 PRO A CA 1
ATOM 674 C C . PRO A 1 85 ? 9.960 -7.191 -5.839 1.00 66.62 85 PRO A C 1
ATOM 676 O O . PRO A 1 85 ? 10.692 -7.628 -6.731 1.00 66.62 85 PRO A O 1
ATOM 679 N N . GLN A 1 86 ? 9.197 -7.987 -5.091 1.00 68.81 86 GLN A N 1
ATOM 680 C CA . GLN A 1 86 ? 8.967 -9.393 -5.433 1.00 68.81 86 GLN A CA 1
ATOM 681 C C . GLN A 1 86 ? 8.519 -9.561 -6.895 1.00 68.81 86 GLN A C 1
ATOM 683 O O . GLN A 1 86 ? 7.759 -8.739 -7.411 1.00 68.81 86 GLN A O 1
ATOM 688 N N . GLU A 1 87 ? 8.966 -10.648 -7.544 1.00 66.94 87 GLU A N 1
ATOM 689 C CA . GLU A 1 87 ? 8.722 -10.926 -8.974 1.00 66.94 87 GLU A CA 1
ATOM 690 C C . GLU A 1 87 ? 7.238 -10.830 -9.370 1.00 66.94 87 GLU A C 1
ATOM 692 O O . GLU A 1 87 ? 6.944 -10.395 -10.476 1.00 66.94 87 GLU A O 1
ATOM 697 N N . ASN A 1 88 ? 6.311 -11.142 -8.456 1.00 78.00 88 ASN A N 1
ATOM 698 C CA . ASN A 1 88 ? 4.868 -11.179 -8.729 1.00 78.00 88 ASN A CA 1
ATOM 699 C C . ASN A 1 88 ? 4.094 -9.943 -8.227 1.00 78.00 88 ASN A C 1
ATOM 701 O O . ASN A 1 88 ? 2.868 -9.950 -8.268 1.00 78.00 88 ASN A O 1
ATOM 705 N N . LEU A 1 89 ? 4.754 -8.887 -7.719 1.00 85.00 89 LEU A N 1
ATOM 706 C CA . LEU A 1 89 ? 4.041 -7.751 -7.105 1.00 85.00 89 LEU A CA 1
ATOM 707 C C . LEU A 1 89 ? 3.086 -7.061 -8.091 1.00 85.00 89 LEU A C 1
ATOM 709 O O . LEU A 1 89 ? 1.994 -6.654 -7.703 1.00 85.00 89 LEU A O 1
ATOM 713 N N . GLN A 1 90 ? 3.500 -6.909 -9.352 1.00 87.25 90 GLN A N 1
ATOM 714 C CA . GLN A 1 90 ? 2.657 -6.287 -10.375 1.00 87.25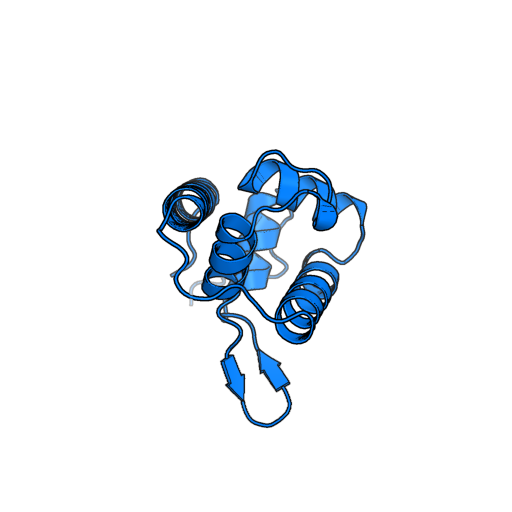 90 GLN A CA 1
ATOM 715 C C . GLN A 1 90 ? 1.396 -7.121 -10.628 1.00 87.25 90 GLN A C 1
ATOM 717 O O . GLN A 1 90 ? 0.301 -6.567 -10.615 1.00 87.25 90 GLN A O 1
ATOM 722 N N . ASP A 1 91 ? 1.545 -8.438 -10.781 1.00 85.88 91 ASP A N 1
ATOM 723 C CA . ASP A 1 91 ? 0.427 -9.347 -11.042 1.00 85.88 91 ASP A CA 1
ATOM 724 C C . ASP A 1 91 ? -0.521 -9.443 -9.841 1.00 85.88 91 ASP A C 1
ATOM 726 O O . ASP A 1 91 ? -1.739 -9.448 -10.012 1.00 85.88 91 ASP A O 1
ATOM 730 N N . GLU A 1 92 ? 0.012 -9.442 -8.613 1.00 88.31 92 GLU A N 1
ATOM 731 C CA . GLU A 1 92 ? -0.796 -9.402 -7.389 1.00 88.31 92 GLU A CA 1
ATOM 732 C C . GLU A 1 92 ? -1.594 -8.092 -7.288 1.00 88.31 92 GLU A C 1
ATOM 734 O O . GLU A 1 92 ? -2.786 -8.120 -6.981 1.00 88.31 92 GLU A O 1
ATOM 739 N N . VAL A 1 93 ? -0.973 -6.946 -7.592 1.00 90.38 93 VAL A N 1
ATOM 740 C CA . VAL A 1 93 ? -1.657 -5.642 -7.633 1.00 90.38 93 VAL A CA 1
ATOM 741 C C . VAL A 1 93 ? -2.739 -5.623 -8.705 1.00 90.38 93 VAL A C 1
ATOM 743 O O . VAL A 1 93 ? -3.854 -5.178 -8.433 1.00 90.38 93 VAL A O 1
ATOM 746 N N . ASP A 1 94 ? -2.440 -6.116 -9.904 1.00 90.44 94 ASP A N 1
ATOM 747 C CA . ASP A 1 94 ? -3.402 -6.150 -10.999 1.00 90.44 94 ASP A CA 1
ATOM 748 C C . ASP A 1 94 ? -4.581 -7.082 -10.665 1.00 90.44 94 ASP A C 1
ATOM 750 O O . ASP A 1 94 ? -5.731 -6.678 -10.841 1.00 90.44 94 ASP A O 1
ATOM 754 N N . CYS A 1 95 ? -4.332 -8.241 -10.044 1.00 88.75 95 CYS A N 1
ATOM 755 C CA . CYS A 1 95 ? -5.384 -9.128 -9.537 1.00 88.75 95 CYS A CA 1
ATOM 756 C C . CYS A 1 95 ? -6.251 -8.466 -8.455 1.00 88.75 95 CYS A C 1
ATOM 758 O O . CYS A 1 95 ? -7.475 -8.582 -8.501 1.00 88.75 95 CYS A O 1
ATOM 760 N N . ILE A 1 96 ? -5.651 -7.761 -7.487 1.00 90.69 96 ILE A N 1
ATOM 761 C CA . ILE A 1 96 ? -6.400 -7.056 -6.429 1.00 90.69 96 ILE A CA 1
ATOM 762 C C . ILE A 1 96 ? -7.279 -5.952 -7.025 1.00 90.69 96 ILE A C 1
ATOM 764 O O . ILE A 1 96 ? -8.409 -5.749 -6.583 1.00 90.69 96 ILE A O 1
ATOM 768 N N . LEU A 1 97 ? -6.770 -5.249 -8.036 1.00 90.62 97 LEU A N 1
ATOM 769 C CA . LEU A 1 97 ? -7.477 -4.165 -8.712 1.00 90.62 97 LEU A CA 1
ATOM 770 C C . LEU A 1 97 ? -8.450 -4.651 -9.797 1.00 90.62 97 LEU A C 1
ATOM 772 O O . LEU A 1 97 ? -9.107 -3.824 -10.429 1.00 90.62 97 LEU A O 1
ATOM 776 N N . GLY A 1 98 ? -8.546 -5.964 -10.030 1.00 86.88 98 GLY A N 1
ATOM 777 C CA . GLY A 1 98 ? -9.393 -6.541 -11.075 1.00 86.88 98 GLY A CA 1
ATOM 778 C C . GLY A 1 98 ? -8.977 -6.134 -12.491 1.00 86.88 98 GLY A C 1
ATOM 779 O O . GLY A 1 98 ? -9.820 -6.055 -13.383 1.00 86.88 98 GLY A O 1
ATOM 780 N N . ARG A 1 99 ? -7.695 -5.825 -12.698 1.00 83.38 99 ARG A N 1
ATOM 781 C CA . ARG A 1 99 ? -7.117 -5.554 -14.015 1.00 83.38 99 ARG A CA 1
ATOM 782 C C . ARG A 1 99 ? -6.765 -6.871 -14.689 1.00 83.38 99 ARG A C 1
ATOM 784 O O . ARG A 1 99 ? -6.335 -7.817 -14.033 1.00 83.38 99 ARG A O 1
ATOM 791 N N . GLU A 1 100 ? -6.906 -6.919 -16.009 1.00 65.75 100 GLU A N 1
ATOM 792 C CA . GLU A 1 100 ? -6.391 -8.051 -16.775 1.00 65.75 100 GLU A CA 1
ATOM 793 C C . GLU A 1 100 ? -4.855 -8.083 -16.659 1.00 65.75 100 GLU A C 1
ATOM 795 O O . GLU A 1 100 ? -4.211 -7.054 -16.908 1.00 65.75 100 GLU A O 1
ATOM 800 N N . PRO A 1 101 ? -4.250 -9.222 -16.269 1.00 58.53 101 PRO A N 1
ATOM 801 C CA . PRO A 1 101 ? -2.799 -9.357 -16.254 1.00 58.53 101 PRO A CA 1
ATOM 802 C C . PRO A 1 101 ? -2.249 -9.133 -17.668 1.00 58.53 101 PRO A C 1
ATOM 804 O O . PRO A 1 101 ? -2.824 -9.586 -18.657 1.00 58.53 101 PRO A O 1
ATOM 807 N N . LYS A 1 102 ? -1.127 -8.413 -17.785 1.00 57.75 102 LYS A N 1
ATOM 808 C CA . LYS A 1 102 ? -0.596 -7.951 -19.083 1.00 57.75 102 LYS A CA 1
ATOM 809 C C . LYS A 1 102 ? 0.022 -9.039 -19.976 1.00 57.75 102 LYS A C 1
ATOM 811 O O . LYS A 1 102 ? 0.568 -8.696 -21.022 1.00 57.75 102 LYS A O 1
ATOM 816 N N . VAL A 1 103 ? -0.074 -10.322 -19.628 1.00 54.72 103 VAL A N 1
ATOM 817 C CA . VAL A 1 103 ? 0.313 -11.436 -20.510 1.00 54.72 103 VAL A CA 1
ATOM 818 C C . VAL A 1 103 ? -0.489 -12.700 -20.174 1.00 54.72 103 VAL A C 1
ATOM 820 O O . VAL A 1 103 ? -0.698 -12.984 -18.993 1.00 54.72 103 VAL A O 1
ATOM 823 N N . PRO A 1 104 ? -0.934 -13.469 -21.186 1.00 47.06 104 PRO A N 1
ATOM 824 C CA . PRO A 1 104 ? -1.532 -14.776 -20.969 1.00 47.06 104 PRO A CA 1
ATOM 825 C C . PRO A 1 104 ? -0.448 -15.732 -20.467 1.00 47.06 104 PRO A C 1
ATOM 827 O O . PRO A 1 104 ? 0.659 -15.763 -21.000 1.00 47.06 104 PRO A O 1
ATOM 830 N N . TYR A 1 105 ? -0.770 -16.529 -19.451 1.00 46.59 105 TYR A N 1
ATOM 831 C CA . TYR A 1 105 ? 0.000 -17.732 -19.156 1.00 46.59 105 TYR A CA 1
ATOM 832 C C . TYR A 1 105 ? -0.138 -18.677 -20.360 1.00 46.59 105 TYR A C 1
ATOM 834 O O . TYR A 1 105 ? -1.110 -19.426 -20.450 1.00 46.59 105 TYR A O 1
ATOM 842 N N . GLU A 1 106 ? 0.798 -18.619 -21.308 1.00 46.41 106 GLU A N 1
ATOM 843 C CA . GLU A 1 106 ? 1.022 -19.734 -22.224 1.00 46.41 106 GLU A CA 1
ATOM 844 C C . GLU A 1 106 ? 1.663 -20.852 -21.397 1.00 46.41 106 GLU A C 1
ATOM 846 O O . GLU A 1 106 ? 2.801 -20.751 -20.938 1.00 46.41 106 GLU A O 1
ATOM 851 N N . PHE A 1 107 ? 0.867 -21.878 -21.101 1.00 44.72 107 PHE A N 1
ATOM 852 C CA . PHE A 1 107 ? 1.388 -23.164 -20.665 1.00 44.72 107 PHE A CA 1
ATOM 853 C C . PHE A 1 107 ? 1.993 -23.835 -21.905 1.00 44.72 107 PHE A C 1
ATOM 855 O O . PHE A 1 107 ? 1.234 -24.311 -22.749 1.00 44.72 107 PHE A O 1
ATOM 862 N N . ASP A 1 108 ? 3.322 -23.828 -22.020 1.00 43.16 108 ASP A N 1
ATOM 863 C CA . ASP A 1 108 ? 4.061 -24.787 -22.859 1.00 43.16 108 ASP A CA 1
ATOM 864 C C . ASP A 1 108 ? 4.127 -26.165 -22.175 1.00 43.16 108 ASP A C 1
ATOM 866 O O . ASP A 1 108 ? 4.355 -26.212 -20.939 1.00 43.16 108 ASP A O 1
#

pLDDT: mean 82.37, std 13.83, range [43.16, 94.69]

Solvent-accessible surface area (backbone atoms only — not comparable to full-atom values): 6417 Å² total; per-residue (Å²): 134,86,64,54,55,66,58,50,29,52,51,36,50,56,43,27,70,45,88,76,91,69,77,81,51,74,66,57,54,50,51,51,51,54,49,47,46,62,69,43,68,41,69,68,50,41,23,50,49,37,33,70,52,72,71,32,69,46,82,87,74,54,50,69,27,45,51,50,20,49,48,61,68,40,40,62,45,71,61,83,97,39,73,43,61,45,96,52,51,57,56,43,51,27,56,61,70,71,44,82,65,96,64,81,87,77,83,128

Sequence (108 aa):
MMRLPEQVREELQAKATETILMPLTKGAKGAIVGMLNKVCGNDRDRHELLKCLFGKQSTKELTEGEWVALERWIDVKQMGDKWLPQENLQDEVDCILGREPKVPYEFD

Radius of gyration: 13.85 Å; Cα contacts (8 Å, |Δi|>4): 114; chains: 1; bounding box: 33×34×40 Å